Protein AF-A0A4R0NN27-F1 (afdb_monomer_lite)

Foldseek 3Di:
DLVVVLQVLQCVVPQKDWADDPDDAQKIKIAGDPQFDQVQLQVQCCPPVVFHWAGDDPVRITIGRGPVVVSVDDSVSVSVSNVVSRVRGGD

Organism: NCBI:txid2530453

Secondary structure (DSSP, 8-state):
-HHHHHHHHHTT-TTEEEEEPSSS-SEEEEEEPTTB-HHHHHHHHHHHH----PPBPTTS-EEEE--TTGGGS-HHHHHHHHHHHHHHTB-

Sequence (91 aa):
MKSAGLFTRLSRLNEVKVSQIVHGTNQFNVSLAKNIDPAKLNKRLREKHNIVFGLPKSDSFVKIKINPTLLRRDNHLIFDSFAEAIAFSKM

Radius of gyration: 11.99 Å; chains: 1; bounding box: 28×27×28 Å

Structure (mmCIF, N/CA/C/O backbone):
data_AF-A0A4R0NN27-F1
#
_entry.id   AF-A0A4R0NN27-F1
#
loop_
_atom_site.group_PDB
_atom_site.id
_atom_site.type_symbol
_atom_site.label_atom_id
_atom_site.label_alt_id
_atom_site.label_comp_id
_atom_site.label_asym_id
_atom_site.label_entity_id
_atom_site.label_seq_id
_atom_site.pdbx_PDB_ins_code
_atom_site.Cartn_x
_atom_site.Cartn_y
_atom_site.Cartn_z
_atom_site.occupancy
_atom_site.B_iso_or_equiv
_atom_site.auth_seq_id
_atom_site.auth_comp_id
_atom_site.auth_asym_id
_atom_site.auth_atom_id
_atom_site.pdbx_PDB_model_num
ATOM 1 N N . MET A 1 1 ? 7.111 -1.560 -20.464 1.00 59.84 1 MET A N 1
ATOM 2 C CA . MET A 1 1 ? 7.523 -0.991 -19.154 1.00 59.84 1 MET A CA 1
ATOM 3 C C . MET A 1 1 ? 6.967 -1.842 -18.017 1.00 59.84 1 MET A C 1
ATOM 5 O O . MET A 1 1 ? 5.775 -2.121 -18.018 1.00 59.84 1 MET A O 1
ATOM 9 N N . LYS A 1 2 ? 7.801 -2.242 -17.046 1.00 65.12 2 LYS A N 1
ATOM 10 C CA . LYS A 1 2 ? 7.409 -3.097 -15.904 1.00 65.12 2 LYS A CA 1
ATOM 11 C C . LYS A 1 2 ? 6.287 -2.494 -15.042 1.00 65.12 2 LYS A C 1
ATOM 13 O O . LYS A 1 2 ? 5.412 -3.220 -14.578 1.00 65.12 2 LYS A O 1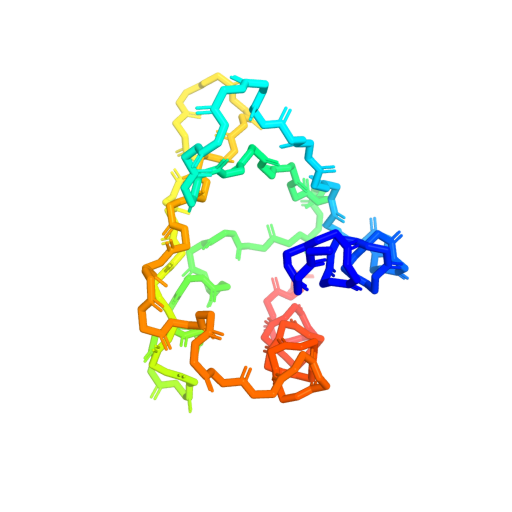
ATOM 18 N N . SER A 1 3 ? 6.267 -1.168 -14.914 1.00 64.94 3 SER A N 1
ATOM 19 C CA . SER A 1 3 ? 5.221 -0.401 -14.228 1.00 64.94 3 SER A CA 1
ATOM 20 C C . SER A 1 3 ? 3.837 -0.555 -14.877 1.00 64.94 3 SER A C 1
ATOM 22 O O . SER A 1 3 ? 2.862 -0.753 -14.164 1.00 64.94 3 SER A O 1
ATOM 24 N N . ALA A 1 4 ? 3.743 -0.578 -16.213 1.00 70.38 4 ALA A N 1
ATOM 25 C CA . ALA A 1 4 ? 2.471 -0.743 -16.932 1.00 70.38 4 ALA A CA 1
ATOM 26 C C . ALA A 1 4 ? 1.784 -2.090 -16.625 1.00 70.38 4 ALA A C 1
ATOM 28 O O . ALA A 1 4 ? 0.572 -2.161 -16.410 1.00 70.38 4 ALA A O 1
ATOM 29 N N . GLY A 1 5 ? 2.583 -3.160 -16.533 1.00 74.06 5 GLY A N 1
ATOM 30 C CA . GLY A 1 5 ? 2.100 -4.486 -16.147 1.00 74.06 5 GLY A CA 1
ATOM 31 C C . GLY A 1 5 ? 1.652 -4.561 -14.685 1.00 74.06 5 GLY A C 1
ATOM 32 O O . GLY A 1 5 ? 0.709 -5.285 -14.377 1.00 74.06 5 GLY A O 1
ATOM 33 N N . LEU A 1 6 ? 2.282 -3.792 -13.791 1.00 75.75 6 LEU A N 1
ATOM 34 C CA . LEU A 1 6 ? 1.842 -3.677 -12.401 1.00 75.75 6 LEU A CA 1
ATOM 35 C C . LEU A 1 6 ? 0.485 -2.961 -12.306 1.00 75.75 6 LEU A C 1
ATOM 37 O O . LEU A 1 6 ? -0.381 -3.434 -11.578 1.00 75.75 6 LEU A O 1
ATOM 41 N N . PHE A 1 7 ? 0.244 -1.896 -13.084 1.00 75.19 7 PHE A N 1
ATOM 42 C CA . PHE A 1 7 ? -1.064 -1.212 -13.092 1.00 75.19 7 PHE A CA 1
ATOM 43 C C . PHE A 1 7 ? -2.185 -2.104 -13.572 1.00 75.19 7 PHE A C 1
ATOM 45 O O . PHE A 1 7 ? -3.214 -2.180 -12.916 1.00 75.19 7 PHE A O 1
ATOM 52 N N . THR A 1 8 ? -1.956 -2.817 -14.672 1.00 80.38 8 THR A N 1
ATOM 53 C CA . THR A 1 8 ? -2.947 -3.745 -15.231 1.00 80.38 8 THR A CA 1
ATOM 54 C C . THR A 1 8 ? -3.338 -4.832 -14.225 1.00 80.38 8 THR A C 1
ATOM 56 O O . THR A 1 8 ? -4.432 -5.386 -14.284 1.00 80.38 8 THR A O 1
ATOM 59 N N . ARG A 1 9 ? -2.437 -5.167 -13.295 1.00 82.38 9 ARG A N 1
ATOM 60 C CA . ARG A 1 9 ? -2.706 -6.122 -12.217 1.00 82.38 9 ARG A CA 1
ATOM 61 C C . ARG A 1 9 ? -3.422 -5.456 -11.053 1.00 82.38 9 ARG A C 1
ATOM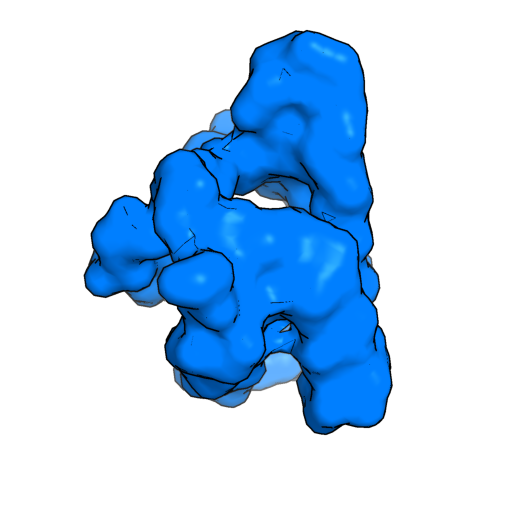 63 O O . ARG A 1 9 ? -4.461 -5.953 -10.645 1.00 82.38 9 ARG A O 1
ATOM 70 N N . LEU A 1 10 ? -2.919 -4.326 -10.560 1.00 80.62 10 LEU A N 1
ATOM 71 C CA . LEU A 1 10 ? -3.543 -3.598 -9.452 1.00 80.62 10 LEU A CA 1
ATOM 72 C C . LEU A 1 10 ? -4.952 -3.100 -9.799 1.00 80.62 10 LEU A C 1
ATOM 74 O O . LEU A 1 10 ? -5.800 -3.075 -8.921 1.00 80.62 10 LEU A O 1
ATOM 78 N N . SER A 1 11 ? -5.243 -2.792 -11.066 1.00 79.38 11 SER A N 1
ATOM 79 C CA . SER A 1 11 ? -6.590 -2.425 -11.523 1.00 79.38 11 SER A CA 1
ATOM 80 C C . SER A 1 11 ? -7.613 -3.558 -11.406 1.00 79.38 11 SER A C 1
ATOM 82 O O . SER A 1 11 ? -8.801 -3.309 -11.565 1.00 79.38 11 SER A O 1
ATOM 84 N N . ARG A 1 12 ? -7.170 -4.802 -11.174 1.00 83.62 12 ARG A N 1
ATOM 85 C CA . ARG A 1 12 ? -8.053 -5.947 -10.897 1.00 83.62 12 ARG A CA 1
ATOM 86 C C . ARG A 1 12 ? -8.522 -5.985 -9.441 1.00 83.62 12 ARG A C 1
ATOM 88 O O . ARG A 1 12 ? -9.376 -6.798 -9.111 1.00 83.62 12 ARG A O 1
ATOM 95 N N . LEU A 1 13 ? -7.951 -5.148 -8.575 1.00 82.81 13 LEU A N 1
ATOM 96 C CA . LEU A 1 13 ? -8.388 -4.978 -7.195 1.00 82.81 13 LEU A CA 1
ATOM 97 C C . LEU A 1 13 ? -9.478 -3.906 -7.195 1.00 82.81 13 LEU A C 1
ATOM 99 O O . LEU A 1 13 ? -9.192 -2.725 -7.375 1.00 82.81 13 LEU A O 1
ATOM 103 N N . ASN A 1 14 ? -10.732 -4.309 -7.006 1.00 82.19 14 ASN A N 1
ATOM 104 C CA . ASN A 1 14 ? -11.878 -3.390 -7.027 1.00 82.19 14 ASN A CA 1
ATOM 105 C C . ASN A 1 14 ? -11.783 -2.322 -5.925 1.00 82.19 14 ASN A C 1
ATOM 107 O O . ASN A 1 14 ? -12.330 -1.228 -6.042 1.00 82.19 14 ASN A O 1
ATOM 111 N N . GLU A 1 15 ? -11.066 -2.646 -4.854 1.00 83.94 15 GLU A N 1
ATOM 112 C CA . GLU A 1 15 ? -10.840 -1.805 -3.690 1.00 83.94 15 GLU A CA 1
ATOM 113 C C . GLU A 1 15 ? -9.800 -0.698 -3.923 1.00 83.94 15 GLU A C 1
ATOM 115 O O . GLU A 1 15 ? -9.681 0.212 -3.098 1.00 83.94 15 GLU A O 1
ATOM 120 N N . VAL A 1 16 ? -9.043 -0.761 -5.026 1.00 80.50 16 VAL A N 1
ATOM 121 C CA . VAL A 1 16 ? -7.928 0.146 -5.317 1.00 80.50 16 VAL A CA 1
ATOM 122 C C . VAL A 1 16 ? -7.980 0.609 -6.767 1.00 80.50 16 VAL A C 1
ATOM 124 O O . VAL A 1 16 ? -7.689 -0.133 -7.699 1.00 80.50 16 VAL A O 1
ATOM 127 N N . LYS A 1 17 ? -8.258 1.895 -6.976 1.00 79.19 17 LYS A N 1
ATOM 128 C CA . LYS A 1 17 ? -8.200 2.508 -8.305 1.00 79.19 17 LYS A CA 1
ATOM 129 C C . LYS A 1 17 ? -6.874 3.227 -8.481 1.00 79.19 17 LYS A C 1
ATOM 131 O O . LYS A 1 17 ? -6.645 4.232 -7.819 1.00 79.19 17 LYS A O 1
ATOM 136 N N . VAL A 1 18 ? -6.026 2.749 -9.389 1.00 77.62 18 VAL A N 1
ATOM 137 C CA . VAL A 1 18 ? -4.735 3.381 -9.703 1.00 77.62 18 VAL A CA 1
ATOM 138 C C . VAL A 1 18 ? -4.856 4.239 -10.961 1.00 77.62 18 VAL A C 1
ATOM 140 O O . VAL A 1 18 ? -5.302 3.751 -11.996 1.00 77.62 18 VAL A O 1
ATOM 143 N N . SER A 1 19 ? -4.438 5.503 -10.895 1.00 73.06 19 SER A N 1
ATOM 144 C CA . SER A 1 19 ? -4.279 6.380 -12.054 1.00 73.06 19 SER A CA 1
ATOM 145 C C . SER A 1 19 ? -2.827 6.821 -12.218 1.00 73.06 19 SER A C 1
ATOM 147 O O . SER A 1 19 ? -2.113 7.162 -11.269 1.00 73.06 19 SER A O 1
ATOM 149 N N . GLN A 1 20 ? -2.368 6.753 -13.463 1.00 66.25 20 GLN A N 1
ATOM 150 C CA . GLN A 1 20 ? -0.989 7.035 -13.821 1.00 66.25 20 GLN A CA 1
ATOM 151 C C . GLN A 1 20 ? -0.776 8.549 -13.904 1.00 66.25 20 GLN A C 1
ATOM 153 O O . GLN A 1 20 ? -1.582 9.260 -14.502 1.00 66.25 20 GLN A O 1
ATOM 158 N N . ILE A 1 21 ? 0.317 9.048 -13.325 1.00 65.38 21 ILE A N 1
ATOM 159 C CA . ILE A 1 21 ? 0.752 10.426 -13.559 1.00 65.38 21 ILE A CA 1
ATOM 160 C C . ILE A 1 21 ? 1.571 10.409 -14.854 1.00 65.38 21 ILE A C 1
ATOM 162 O O . ILE A 1 21 ? 2.593 9.723 -14.945 1.00 65.38 21 ILE A O 1
ATOM 166 N N . VAL A 1 22 ? 1.090 11.112 -15.880 1.00 53.50 22 VAL A N 1
ATOM 167 C CA . VAL A 1 22 ? 1.821 11.314 -17.140 1.00 53.50 22 VAL A CA 1
ATOM 168 C C . VAL A 1 22 ? 3.148 12.014 -16.798 1.00 53.50 22 VAL A C 1
ATOM 170 O O . VAL A 1 22 ? 3.144 12.894 -15.946 1.00 53.50 22 VAL A O 1
ATOM 173 N N . HIS A 1 23 ? 4.265 11.596 -17.414 1.00 56.12 23 HIS A N 1
ATOM 174 C CA . HIS A 1 23 ? 5.665 12.052 -17.195 1.00 56.12 23 HIS A CA 1
ATOM 175 C C . HIS A 1 23 ? 6.616 11.168 -16.356 1.00 56.12 23 HIS A C 1
ATOM 177 O O . HIS A 1 23 ? 7.556 11.667 -15.746 1.00 56.12 23 HIS A O 1
ATOM 183 N N . GLY A 1 24 ? 6.462 9.838 -16.378 1.00 51.56 24 GLY A N 1
ATOM 184 C CA . GLY A 1 24 ? 7.588 8.918 -16.102 1.00 51.56 24 GLY A CA 1
ATOM 185 C C . GLY A 1 24 ? 8.105 8.872 -14.657 1.00 51.56 24 GLY A C 1
ATOM 186 O O . GLY A 1 24 ? 9.144 8.271 -14.392 1.00 51.56 24 GLY A O 1
ATOM 187 N N . THR A 1 25 ? 7.389 9.472 -13.709 1.00 55.62 25 THR A N 1
ATOM 188 C CA . THR A 1 25 ? 7.732 9.379 -12.288 1.00 55.62 25 THR A CA 1
ATOM 189 C C . THR A 1 25 ? 7.206 8.064 -11.703 1.00 55.62 25 THR A C 1
ATOM 191 O O . THR A 1 25 ? 6.164 7.558 -12.114 1.00 55.62 25 THR A O 1
ATOM 194 N N . ASN A 1 26 ? 7.895 7.498 -10.706 1.00 60.62 26 ASN A N 1
ATOM 195 C CA . ASN A 1 26 ? 7.433 6.308 -9.967 1.00 60.62 26 ASN A CA 1
ATOM 196 C C . ASN A 1 26 ? 6.276 6.639 -8.995 1.00 60.62 26 ASN A C 1
ATOM 198 O O . ASN A 1 26 ? 6.184 6.097 -7.895 1.00 60.62 26 ASN A O 1
ATOM 202 N N . GLN A 1 27 ? 5.437 7.608 -9.355 1.00 63.94 27 GLN A N 1
ATOM 203 C CA . GLN A 1 27 ? 4.350 8.126 -8.539 1.00 63.94 27 GLN A CA 1
ATOM 204 C C . GLN A 1 27 ? 3.028 7.863 -9.244 1.00 63.94 27 GLN A C 1
ATOM 206 O O . GLN A 1 27 ? 2.881 8.123 -10.437 1.00 63.94 27 GLN A O 1
ATOM 211 N N . PHE A 1 28 ? 2.065 7.360 -8.483 1.00 71.94 28 PHE A N 1
ATOM 212 C CA . PHE A 1 28 ? 0.746 7.002 -8.977 1.00 71.94 28 PHE A CA 1
ATOM 213 C C . PHE A 1 28 ? -0.297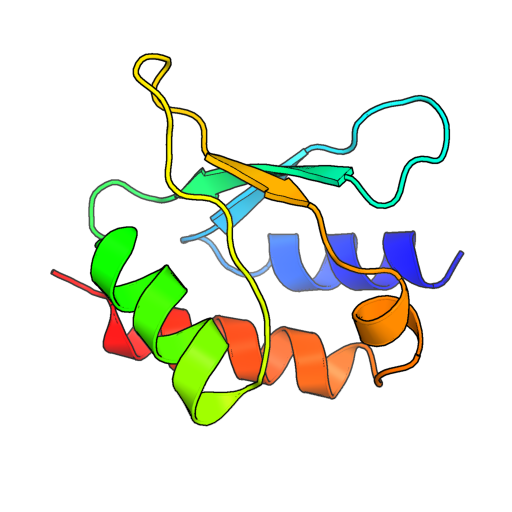 7.522 -8.001 1.00 71.94 28 PHE A C 1
ATOM 215 O O . PHE A 1 28 ? -0.122 7.472 -6.782 1.00 71.94 28 PHE A O 1
ATOM 222 N N . ASN A 1 29 ? -1.392 8.034 -8.541 1.00 72.69 29 ASN A N 1
ATOM 223 C CA . ASN A 1 29 ? -2.532 8.400 -7.722 1.00 72.69 29 ASN A CA 1
ATOM 224 C C . ASN A 1 29 ? -3.348 7.139 -7.475 1.00 72.69 29 ASN A C 1
ATOM 226 O O . ASN A 1 29 ? -3.563 6.342 -8.387 1.00 72.69 29 ASN A O 1
ATOM 230 N N . VAL A 1 30 ? -3.788 6.948 -6.240 1.00 76.06 30 VAL A N 1
ATOM 231 C CA . VAL A 1 30 ? -4.641 5.835 -5.864 1.00 76.06 30 VAL A CA 1
ATOM 232 C C . VAL A 1 30 ? -5.840 6.319 -5.080 1.00 76.06 30 VAL A C 1
ATOM 234 O O . VAL A 1 30 ? -5.731 7.089 -4.131 1.00 76.06 30 VAL A O 1
ATOM 237 N N . SER A 1 31 ? -7.006 5.837 -5.475 1.00 79.12 31 SER A N 1
ATOM 238 C CA . SER A 1 31 ? -8.219 5.943 -4.680 1.00 79.12 31 SER A CA 1
ATOM 239 C C . SER A 1 31 ? -8.480 4.605 -4.016 1.00 79.12 31 SER A C 1
ATOM 241 O O . SER A 1 31 ? -8.381 3.560 -4.661 1.00 79.12 31 SER A O 1
ATOM 243 N N . LEU A 1 32 ? -8.829 4.649 -2.738 1.00 82.50 32 LEU A N 1
ATOM 244 C CA . LEU A 1 32 ? -9.286 3.484 -1.997 1.00 82.50 32 LEU A CA 1
ATOM 245 C C . LEU A 1 32 ? -10.810 3.471 -1.965 1.00 82.50 32 LEU A C 1
ATOM 247 O O . LEU A 1 32 ? -11.447 4.526 -1.913 1.00 82.50 32 LEU A O 1
ATOM 251 N N . ALA A 1 33 ? -11.392 2.278 -1.992 1.00 84.44 33 ALA A N 1
ATOM 252 C CA . ALA A 1 33 ? -12.809 2.114 -1.718 1.00 84.44 33 ALA A CA 1
ATOM 253 C C . ALA A 1 33 ? -13.136 2.552 -0.279 1.00 84.44 33 ALA A C 1
ATOM 255 O O . ALA A 1 33 ? -12.309 2.456 0.627 1.00 84.44 33 ALA A O 1
ATOM 256 N N . LYS A 1 34 ? -14.369 3.028 -0.064 1.00 83.00 34 LYS A N 1
ATOM 257 C CA . LYS A 1 34 ? -14.816 3.587 1.226 1.00 83.00 34 LYS A CA 1
ATOM 258 C C . LYS A 1 34 ? -14.750 2.595 2.393 1.00 83.00 34 LYS A C 1
ATOM 260 O O . LYS A 1 34 ? -14.744 3.023 3.536 1.00 83.00 34 LYS A O 1
ATOM 265 N N . ASN A 1 35 ? -14.720 1.296 2.106 1.00 86.94 35 ASN A N 1
ATOM 266 C CA . ASN A 1 35 ? -14.633 0.218 3.090 1.00 86.94 35 ASN A CA 1
ATOM 267 C C . ASN A 1 35 ? -13.189 -0.169 3.456 1.00 86.94 35 ASN A C 1
ATOM 269 O O . ASN A 1 35 ? -13.001 -1.149 4.172 1.00 86.94 35 ASN A O 1
ATOM 273 N N . ILE A 1 36 ? -12.177 0.547 2.954 1.00 87.94 36 ILE A N 1
ATOM 274 C CA . ILE A 1 36 ? -10.768 0.298 3.269 1.00 87.94 36 ILE A CA 1
ATOM 275 C C . ILE A 1 36 ? -10.236 1.392 4.182 1.00 87.94 36 ILE A C 1
ATOM 277 O O . ILE A 1 36 ? -10.277 2.574 3.845 1.00 87.94 36 ILE A O 1
ATOM 281 N N . ASP A 1 37 ? -9.678 0.985 5.317 1.00 87.44 37 ASP A N 1
ATOM 282 C CA . ASP A 1 37 ? -8.964 1.868 6.228 1.00 87.44 37 ASP A CA 1
ATOM 283 C C . ASP A 1 37 ? -7.556 2.174 5.669 1.00 87.44 37 ASP A C 1
ATOM 285 O O . ASP A 1 37 ? -6.690 1.289 5.621 1.00 87.44 37 ASP A O 1
ATOM 289 N N . PRO A 1 38 ? -7.285 3.427 5.253 1.00 84.31 38 PRO A N 1
ATOM 290 C CA . PRO A 1 38 ? -5.998 3.803 4.676 1.00 84.31 38 PRO A CA 1
ATOM 291 C C . PRO A 1 38 ? -4.836 3.707 5.671 1.00 84.31 38 PRO A C 1
ATOM 293 O O . PRO A 1 38 ? -3.699 3.454 5.262 1.00 84.31 38 PRO A O 1
ATOM 296 N N . ALA A 1 39 ? -5.090 3.918 6.965 1.00 87.19 39 ALA A N 1
ATOM 297 C CA . ALA A 1 39 ? -4.065 3.854 7.996 1.00 87.19 39 ALA A CA 1
ATOM 298 C C . ALA A 1 39 ? -3.672 2.399 8.273 1.00 87.19 39 ALA A C 1
ATOM 300 O O . ALA A 1 39 ? -2.474 2.096 8.315 1.00 87.19 39 ALA A O 1
ATOM 301 N N . LYS A 1 40 ? -4.652 1.486 8.370 1.00 90.75 40 LYS A N 1
ATOM 302 C CA . LYS A 1 40 ? -4.389 0.037 8.464 1.00 90.75 40 LYS A CA 1
ATOM 303 C C . LYS A 1 40 ? -3.655 -0.476 7.230 1.00 90.75 40 LYS A C 1
ATOM 305 O O . LYS A 1 40 ? -2.660 -1.186 7.386 1.00 90.75 40 LYS A O 1
ATOM 310 N N . LEU A 1 41 ? -4.069 -0.049 6.035 1.00 89.50 41 LEU A N 1
ATOM 311 C CA . LEU A 1 41 ? -3.443 -0.467 4.780 1.00 89.50 41 LEU A CA 1
ATOM 312 C C . LEU A 1 41 ? -1.978 -0.051 4.725 1.00 89.50 41 LEU A C 1
ATOM 314 O O . LEU A 1 41 ? -1.105 -0.882 4.477 1.00 89.50 41 LEU A O 1
ATOM 318 N N . ASN A 1 42 ? -1.696 1.221 5.009 1.00 87.69 42 ASN A N 1
ATOM 319 C CA . ASN A 1 42 ? -0.329 1.723 5.019 1.00 87.69 42 ASN A CA 1
ATOM 320 C C . ASN A 1 42 ? 0.534 1.008 6.065 1.00 87.69 42 ASN A C 1
ATOM 322 O O . ASN A 1 42 ? 1.644 0.568 5.761 1.00 87.69 42 ASN A O 1
ATOM 326 N N . LYS A 1 43 ? 0.011 0.837 7.284 1.00 90.06 43 LYS A N 1
ATOM 327 C CA . LYS A 1 43 ? 0.715 0.126 8.353 1.00 90.06 43 LYS A CA 1
ATOM 328 C C . LYS A 1 43 ? 1.047 -1.309 7.934 1.00 90.06 43 LYS A C 1
ATOM 330 O O . LYS A 1 43 ? 2.203 -1.714 8.033 1.00 90.06 43 LYS A O 1
ATOM 335 N N . ARG A 1 44 ? 0.074 -2.048 7.386 1.00 92.62 44 ARG A N 1
ATOM 3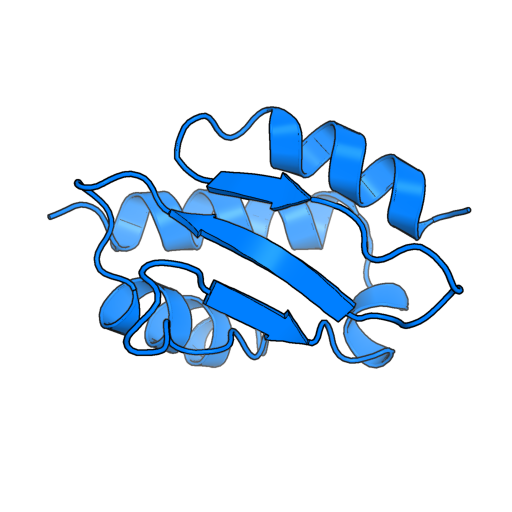36 C CA . ARG A 1 44 ? 0.248 -3.442 6.952 1.00 92.62 44 ARG A CA 1
ATOM 337 C C . ARG A 1 44 ? 1.255 -3.572 5.810 1.00 92.62 44 ARG A C 1
ATOM 339 O O . ARG A 1 44 ? 2.163 -4.398 5.892 1.00 92.62 44 ARG A O 1
ATOM 346 N N . LEU A 1 45 ? 1.147 -2.719 4.790 1.00 88.06 45 LEU A N 1
ATOM 347 C CA . LEU A 1 45 ? 2.088 -2.665 3.666 1.00 88.06 45 LEU A CA 1
ATOM 348 C C . LEU A 1 45 ? 3.517 -2.372 4.132 1.00 88.06 45 LEU A C 1
ATOM 350 O O . LEU A 1 45 ? 4.465 -3.016 3.674 1.00 88.06 45 LEU A O 1
ATOM 354 N N . ARG A 1 46 ? 3.682 -1.443 5.076 1.00 87.38 46 ARG A N 1
ATOM 355 C CA . ARG A 1 46 ? 4.995 -1.076 5.603 1.00 87.38 46 ARG A CA 1
ATOM 356 C C . ARG A 1 46 ? 5.602 -2.189 6.451 1.00 87.38 46 ARG A C 1
ATOM 358 O O . ARG A 1 46 ? 6.754 -2.543 6.230 1.00 87.38 46 ARG A O 1
ATOM 365 N N . GLU A 1 47 ? 4.845 -2.738 7.394 1.00 90.19 47 GLU A N 1
ATOM 366 C CA . GLU A 1 47 ? 5.348 -3.714 8.367 1.00 90.19 47 GLU A CA 1
ATOM 367 C C . GLU A 1 47 ? 5.608 -5.092 7.758 1.00 90.19 47 GLU A C 1
ATOM 369 O O . GLU A 1 47 ? 6.597 -5.734 8.103 1.00 90.19 47 GLU A O 1
ATOM 374 N N . LYS A 1 48 ? 4.726 -5.569 6.871 1.00 90.62 48 LYS A N 1
ATOM 375 C CA . LYS A 1 48 ? 4.797 -6.944 6.348 1.00 90.62 48 LYS A CA 1
ATOM 376 C C . LYS A 1 48 ? 5.491 -7.046 5.011 1.00 90.62 48 LYS A C 1
ATOM 378 O O . LYS A 1 48 ? 6.176 -8.028 4.749 1.00 90.62 48 LYS A O 1
ATOM 383 N N . HIS A 1 49 ? 5.342 -6.016 4.190 1.00 85.56 49 HIS A N 1
ATOM 384 C CA . HIS A 1 49 ? 5.825 -6.048 2.818 1.00 85.56 49 HIS A CA 1
ATOM 385 C C . HIS A 1 49 ? 6.951 -5.050 2.582 1.00 85.56 49 HIS A C 1
ATOM 387 O O . HIS A 1 49 ? 7.515 -5.033 1.495 1.00 85.56 49 HIS A O 1
ATOM 393 N N . ASN A 1 50 ? 7.321 -4.219 3.565 1.00 83.88 50 ASN A N 1
ATOM 394 C CA . ASN A 1 50 ? 8.290 -3.135 3.386 1.00 83.88 50 ASN A CA 1
ATOM 395 C C . ASN A 1 50 ? 7.937 -2.272 2.154 1.00 83.88 50 ASN A C 1
ATOM 397 O O . ASN A 1 50 ? 8.778 -2.002 1.289 1.00 83.88 50 ASN A O 1
ATOM 401 N N . ILE A 1 51 ? 6.645 -1.944 2.028 1.00 81.00 51 ILE A N 1
ATOM 402 C CA . ILE A 1 51 ? 6.061 -1.082 0.998 1.00 81.00 51 ILE A CA 1
ATOM 403 C C . ILE A 1 51 ? 5.543 0.169 1.696 1.00 81.00 51 ILE A C 1
ATOM 405 O O . ILE A 1 51 ? 4.698 0.094 2.581 1.00 81.00 51 ILE A O 1
ATOM 409 N N . VAL A 1 52 ? 6.039 1.334 1.290 1.00 77.50 52 VAL A N 1
ATOM 410 C CA . VAL A 1 52 ? 5.556 2.609 1.827 1.00 77.50 52 VAL A CA 1
ATOM 411 C C . VAL A 1 52 ? 4.372 3.076 0.993 1.00 77.50 52 VAL A C 1
ATOM 413 O O . VAL A 1 52 ? 4.504 3.288 -0.213 1.00 77.50 52 VAL A O 1
ATOM 416 N N . PHE A 1 53 ? 3.228 3.250 1.646 1.00 76.31 53 PHE A N 1
ATOM 417 C CA . PHE A 1 53 ? 2.003 3.760 1.050 1.00 76.31 53 PHE A CA 1
ATOM 418 C C . PHE A 1 53 ? 1.750 5.175 1.594 1.00 76.31 53 PHE A C 1
ATOM 420 O O . PHE A 1 53 ? 1.924 5.444 2.781 1.00 76.31 53 PHE A O 1
ATOM 427 N N . GLY A 1 54 ? 1.415 6.130 0.727 1.00 71.12 54 GLY A N 1
ATOM 428 C CA . GLY A 1 54 ? 1.057 7.473 1.194 1.00 71.12 54 GLY A CA 1
ATOM 429 C C . GLY A 1 54 ? -0.264 7.432 1.962 1.00 71.12 54 GLY A C 1
ATOM 430 O O . GLY A 1 54 ? -1.108 6.596 1.668 1.00 71.12 54 GLY A O 1
ATOM 431 N N . LEU A 1 55 ? -0.478 8.323 2.929 1.00 68.88 55 LEU A N 1
ATOM 432 C CA . LEU A 1 55 ? -1.821 8.518 3.485 1.00 68.88 55 LEU A CA 1
ATOM 433 C C . LEU A 1 55 ? -2.627 9.470 2.581 1.00 68.88 55 LEU A C 1
ATOM 435 O O . LEU A 1 55 ? -2.029 10.362 1.963 1.00 68.88 55 LEU A O 1
ATOM 439 N N . PRO A 1 56 ? -3.958 9.292 2.475 1.00 66.56 56 PRO A N 1
ATOM 440 C CA . PRO A 1 56 ? -4.812 10.234 1.762 1.00 66.56 56 PRO A CA 1
ATOM 441 C C . PRO A 1 56 ? -4.687 11.629 2.369 1.00 66.56 56 PRO A C 1
ATOM 443 O O . PRO A 1 56 ? -4.661 11.785 3.589 1.00 66.56 56 PRO A O 1
ATOM 446 N N . LYS A 1 57 ? -4.595 12.643 1.505 1.00 65.81 57 LYS A N 1
ATOM 447 C CA . LYS A 1 57 ? -4.733 14.046 1.919 1.00 65.81 57 LYS A CA 1
ATOM 448 C C . LYS A 1 57 ? -6.208 14.456 1.845 1.00 65.81 57 LYS A C 1
ATOM 450 O O . LYS A 1 57 ? -7.025 13.710 1.310 1.00 65.81 57 LYS A O 1
ATOM 455 N N . SER A 1 58 ? -6.519 15.643 2.365 1.00 56.56 58 SER A N 1
ATOM 456 C CA . SER A 1 58 ? -7.857 16.262 2.431 1.00 56.56 58 SER A CA 1
ATOM 457 C C . SER A 1 58 ? -8.703 16.138 1.156 1.00 56.56 58 SER A C 1
ATOM 459 O O . SER A 1 58 ? -9.924 16.096 1.242 1.00 56.56 58 SER A O 1
ATOM 461 N N . ASP A 1 59 ? -8.072 16.005 -0.011 1.00 54.69 59 ASP A N 1
ATOM 462 C CA . ASP A 1 59 ? -8.727 15.925 -1.322 1.00 54.69 59 ASP A CA 1
ATOM 463 C C . ASP A 1 59 ? -9.322 14.543 -1.656 1.00 54.69 59 ASP A C 1
ATOM 465 O O . ASP A 1 59 ? -9.633 14.269 -2.810 1.00 54.69 59 ASP A O 1
ATOM 469 N N . SER A 1 60 ? -9.480 13.638 -0.684 1.00 56.22 60 SER A N 1
ATOM 470 C CA . SER A 1 60 ? -10.066 12.289 -0.865 1.00 56.22 60 SER A CA 1
ATOM 471 C C . SER A 1 60 ? -9.263 11.318 -1.752 1.00 56.22 60 SER A C 1
ATOM 473 O O . SER A 1 60 ? -9.687 10.181 -1.968 1.00 56.22 60 SER A O 1
ATOM 475 N N . PHE A 1 61 ? -8.083 11.720 -2.234 1.00 54.81 61 PHE A N 1
ATOM 476 C CA . PHE A 1 61 ? -7.166 10.874 -3.004 1.00 54.81 61 PHE A CA 1
ATOM 477 C C . PHE A 1 61 ? -5.899 10.542 -2.208 1.00 54.81 61 PHE A C 1
ATOM 479 O O . PHE A 1 61 ? -5.317 11.391 -1.523 1.00 54.81 61 PHE A O 1
ATOM 486 N N . VAL A 1 62 ? -5.423 9.304 -2.351 1.00 61.22 62 VAL A N 1
ATOM 487 C CA . VAL A 1 62 ? -4.110 8.882 -1.865 1.00 61.22 62 VAL A CA 1
ATOM 488 C C . VAL A 1 62 ? -3.080 9.097 -2.964 1.00 61.22 62 VAL A C 1
ATOM 490 O O . VAL A 1 62 ? -3.149 8.495 -4.031 1.00 61.22 62 VAL A O 1
ATOM 493 N N . LYS A 1 63 ? -2.060 9.916 -2.709 1.00 59.53 63 LYS A N 1
ATOM 494 C CA . LYS A 1 63 ? -0.877 9.945 -3.579 1.00 59.53 63 LYS A CA 1
ATOM 495 C C . LYS A 1 63 ? 0.057 8.822 -3.146 1.00 59.53 63 LYS A C 1
ATOM 497 O O . LYS A 1 63 ? 0.655 8.906 -2.074 1.00 59.53 63 LYS A O 1
ATOM 502 N N . ILE A 1 64 ? 0.201 7.778 -3.961 1.00 61.62 64 ILE A N 1
ATOM 503 C CA . ILE A 1 64 ? 1.201 6.740 -3.715 1.00 61.62 64 ILE A CA 1
ATOM 504 C C . ILE A 1 64 ? 2.473 7.106 -4.454 1.00 61.62 64 ILE A C 1
ATOM 506 O O . ILE A 1 64 ? 2.549 7.112 -5.682 1.00 61.62 64 ILE A O 1
ATOM 510 N N . LYS A 1 65 ? 3.533 7.319 -3.687 1.00 59.22 65 LYS A N 1
ATOM 511 C CA . LYS A 1 65 ? 4.881 7.279 -4.229 1.00 59.22 65 LYS A CA 1
ATOM 512 C C . LYS A 1 65 ? 5.404 5.860 -4.079 1.00 59.22 65 LYS A C 1
ATOM 514 O O . LYS A 1 65 ? 5.784 5.450 -2.987 1.00 59.22 65 LYS A O 1
ATOM 519 N N . ILE A 1 66 ? 5.420 5.115 -5.178 1.00 59.94 66 ILE A N 1
ATOM 520 C CA . ILE A 1 66 ? 6.075 3.815 -5.204 1.00 59.94 66 ILE A CA 1
ATOM 521 C C . ILE A 1 66 ? 7.585 4.074 -5.246 1.00 59.94 66 ILE A C 1
ATOM 523 O O . ILE A 1 66 ? 8.108 4.689 -6.175 1.00 59.94 66 ILE A O 1
ATOM 527 N N . ASN A 1 67 ? 8.312 3.640 -4.215 1.00 59.31 67 ASN A N 1
ATOM 528 C CA . ASN A 1 67 ? 9.768 3.763 -4.212 1.00 59.31 67 ASN A CA 1
ATOM 529 C C . ASN A 1 67 ? 10.346 2.969 -5.409 1.00 59.31 67 ASN A C 1
ATOM 531 O O . ASN A 1 67 ? 9.904 1.843 -5.638 1.00 59.31 67 ASN A O 1
ATOM 535 N N . PRO A 1 68 ? 11.326 3.489 -6.172 1.00 54.72 68 PRO A N 1
ATOM 536 C CA . PRO A 1 68 ? 12.030 2.730 -7.210 1.00 54.72 68 PRO A CA 1
ATOM 537 C C . PRO A 1 68 ? 12.549 1.349 -6.770 1.00 54.72 68 PRO A C 1
ATOM 539 O O . PRO A 1 68 ? 12.674 0.456 -7.605 1.00 54.72 68 PRO A O 1
ATOM 542 N N . THR A 1 69 ? 12.804 1.120 -5.478 1.00 60.12 69 THR A N 1
ATOM 543 C CA . THR A 1 69 ? 13.141 -0.222 -4.966 1.00 60.12 69 THR A CA 1
ATOM 544 C C . THR A 1 69 ? 11.998 -1.229 -5.117 1.00 60.12 69 THR A C 1
ATOM 546 O O . THR A 1 69 ? 12.262 -2.410 -5.330 1.00 60.12 69 THR A O 1
ATOM 549 N N . LEU A 1 70 ? 10.738 -0.782 -5.097 1.00 65.31 70 LEU A N 1
ATOM 550 C CA . LEU A 1 70 ? 9.581 -1.629 -5.379 1.00 65.31 70 LE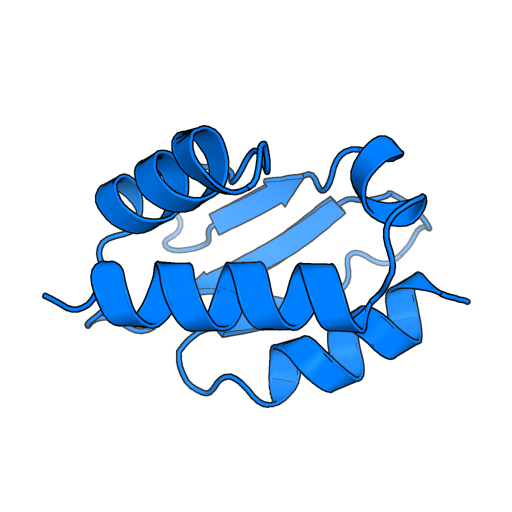U A CA 1
ATOM 551 C C . LEU A 1 70 ? 9.604 -2.121 -6.828 1.00 65.31 70 LEU A C 1
ATOM 553 O O . LEU A 1 70 ? 9.300 -3.277 -7.079 1.00 65.31 70 LEU A O 1
ATOM 557 N N . LEU A 1 71 ? 10.055 -1.293 -7.775 1.00 64.38 71 LEU A N 1
ATOM 558 C CA . LEU A 1 71 ? 10.175 -1.684 -9.185 1.00 64.38 71 LEU A CA 1
ATOM 559 C C . LEU A 1 71 ? 11.247 -2.754 -9.423 1.00 64.38 71 LEU A C 1
ATOM 561 O O . LEU A 1 71 ? 11.250 -3.394 -10.476 1.00 64.38 71 LEU A O 1
ATOM 565 N N . ARG A 1 72 ? 12.139 -2.990 -8.453 1.00 70.94 72 ARG A N 1
ATOM 566 C CA . ARG A 1 72 ? 13.076 -4.121 -8.490 1.00 70.94 72 ARG A CA 1
ATOM 567 C C . ARG A 1 72 ? 12.409 -5.443 -8.097 1.00 70.94 72 ARG A C 1
ATOM 569 O O . ARG A 1 72 ? 12.897 -6.485 -8.512 1.00 70.94 72 ARG A O 1
ATOM 576 N N . ARG A 1 73 ? 11.278 -5.417 -7.382 1.00 74.31 73 ARG A N 1
ATOM 577 C CA . ARG A 1 73 ? 10.529 -6.619 -6.977 1.00 74.31 73 ARG A CA 1
ATOM 578 C C . ARG A 1 73 ? 9.683 -7.174 -8.115 1.00 74.31 73 ARG A C 1
ATOM 580 O O . ARG A 1 73 ? 9.405 -6.472 -9.088 1.00 74.31 73 ARG A O 1
ATOM 587 N N . ASP A 1 74 ? 9.311 -8.442 -8.014 1.00 83.75 74 ASP A N 1
ATOM 588 C CA . ASP A 1 74 ? 8.413 -9.068 -8.979 1.00 83.75 74 ASP A CA 1
ATOM 589 C C . ASP A 1 74 ? 7.002 -8.455 -8.902 1.00 83.75 74 ASP A C 1
ATOM 591 O O . ASP A 1 74 ? 6.507 -8.143 -7.818 1.00 83.75 74 ASP A O 1
ATOM 595 N N . ASN A 1 75 ? 6.352 -8.266 -10.054 1.00 83.00 75 ASN A N 1
ATOM 596 C CA . ASN A 1 75 ? 5.020 -7.660 -10.109 1.00 83.00 75 ASN A CA 1
ATOM 597 C C . ASN A 1 75 ? 3.942 -8.532 -9.441 1.00 83.00 75 ASN A C 1
ATOM 599 O O . ASN A 1 75 ? 2.964 -7.975 -8.947 1.00 83.00 75 ASN A O 1
ATOM 603 N N . HIS A 1 76 ? 4.101 -9.859 -9.425 1.00 85.06 76 HIS A N 1
ATOM 604 C CA . HIS A 1 76 ? 3.237 -10.768 -8.672 1.00 85.06 76 HIS A CA 1
ATOM 605 C C . HIS A 1 76 ? 3.393 -10.545 -7.173 1.00 85.06 76 HIS A C 1
ATOM 607 O O . HIS A 1 76 ? 2.397 -10.303 -6.507 1.00 85.06 76 HIS A O 1
ATOM 613 N N . LEU A 1 77 ? 4.628 -10.487 -6.664 1.00 85.62 77 LEU A N 1
ATOM 614 C CA . LEU A 1 77 ? 4.865 -10.234 -5.238 1.00 85.62 77 LEU A CA 1
ATOM 615 C C . LEU A 1 77 ? 4.259 -8.904 -4.786 1.00 85.62 77 LEU A C 1
ATOM 617 O O . LEU A 1 77 ? 3.666 -8.827 -3.718 1.00 85.62 77 LEU A O 1
ATOM 621 N N . ILE A 1 78 ? 4.368 -7.857 -5.607 1.00 83.69 78 ILE A N 1
ATOM 622 C CA . ILE A 1 78 ? 3.741 -6.569 -5.292 1.00 83.69 78 ILE A CA 1
ATOM 623 C C . ILE A 1 78 ? 2.215 -6.700 -5.294 1.00 83.69 78 ILE A C 1
ATOM 625 O O . ILE A 1 78 ? 1.566 -6.179 -4.393 1.00 83.69 78 ILE A O 1
ATOM 629 N N . PHE A 1 79 ? 1.634 -7.377 -6.286 1.00 87.62 79 PHE A N 1
ATOM 630 C CA . PHE A 1 79 ? 0.190 -7.592 -6.337 1.00 87.62 79 PHE A CA 1
ATOM 631 C C . PHE A 1 79 ? -0.312 -8.352 -5.101 1.00 87.62 79 PHE A C 1
ATOM 633 O O . PHE A 1 79 ? -1.247 -7.886 -4.452 1.00 87.62 79 PHE A O 1
ATOM 640 N N . ASP A 1 80 ? 0.353 -9.443 -4.726 1.00 90.38 80 ASP A N 1
ATOM 641 C CA . ASP A 1 80 ? -0.014 -10.271 -3.575 1.00 90.38 80 ASP A CA 1
ATOM 642 C C . ASP A 1 80 ? 0.114 -9.491 -2.258 1.00 90.38 80 ASP A C 1
ATOM 644 O O . ASP A 1 80 ? -0.781 -9.549 -1.414 1.00 90.38 80 ASP A O 1
ATOM 648 N N . SER A 1 81 ? 1.166 -8.674 -2.106 1.00 89.12 81 SER A N 1
ATOM 649 C CA . SER A 1 81 ? 1.320 -7.764 -0.964 1.00 89.12 81 SER A CA 1
ATOM 650 C C . SER A 1 81 ? 0.155 -6.783 -0.832 1.00 89.12 81 SER A C 1
ATOM 652 O O . SER A 1 81 ? -0.310 -6.516 0.276 1.00 89.12 81 SER A O 1
ATOM 654 N N . PHE A 1 82 ? -0.312 -6.223 -1.951 1.00 88.31 82 PHE A N 1
ATOM 655 C CA . PHE A 1 82 ? -1.459 -5.317 -1.952 1.00 88.31 82 PHE A CA 1
ATOM 656 C C . PHE A 1 82 ? -2.761 -6.061 -1.656 1.00 88.31 82 PHE A C 1
ATOM 658 O O . PHE A 1 82 ? -3.522 -5.600 -0.811 1.00 88.31 82 PHE A O 1
ATOM 665 N N . ALA A 1 83 ? -3.005 -7.209 -2.290 1.00 90.75 83 ALA A N 1
ATOM 666 C CA . ALA A 1 83 ? -4.206 -8.010 -2.065 1.00 90.75 83 ALA A CA 1
ATOM 667 C C . ALA A 1 83 ? -4.344 -8.438 -0.593 1.00 90.75 83 ALA A C 1
ATOM 669 O O . ALA A 1 83 ? -5.405 -8.259 0.007 1.00 90.75 83 ALA A O 1
ATOM 670 N N . GLU A 1 84 ? -3.258 -8.924 0.016 1.00 94.25 84 GLU A N 1
ATOM 671 C CA . GLU A 1 84 ? -3.227 -9.294 1.434 1.00 94.25 84 GLU A CA 1
ATOM 672 C C . GLU A 1 84 ? -3.485 -8.086 2.339 1.00 94.25 84 GLU A C 1
ATOM 674 O O . GLU A 1 84 ? -4.338 -8.139 3.228 1.00 94.25 84 GLU A O 1
ATOM 679 N N . ALA A 1 85 ? -2.794 -6.971 2.093 1.00 91.31 85 ALA A N 1
ATOM 680 C CA . ALA A 1 85 ? -2.923 -5.799 2.943 1.00 91.31 85 ALA A CA 1
ATOM 681 C C . ALA A 1 85 ? -4.311 -5.144 2.832 1.00 91.31 85 ALA A C 1
ATOM 683 O O . ALA A 1 85 ? -4.835 -4.655 3.834 1.00 91.31 85 ALA A O 1
ATOM 684 N N . ILE A 1 86 ? -4.937 -5.171 1.650 1.00 90.25 86 ILE A N 1
ATOM 685 C CA . ILE A 1 86 ? -6.324 -4.730 1.436 1.00 90.25 86 ILE A CA 1
ATOM 686 C C . ILE A 1 86 ? -7.284 -5.610 2.228 1.00 90.25 86 ILE A C 1
ATOM 688 O O . ILE A 1 86 ? -8.133 -5.074 2.934 1.00 90.25 86 ILE A O 1
ATOM 692 N N . ALA A 1 87 ? -7.140 -6.937 2.152 1.00 91.75 87 ALA A N 1
ATOM 693 C CA . ALA A 1 87 ? -7.991 -7.865 2.892 1.00 91.75 87 ALA A CA 1
ATOM 694 C C . ALA A 1 87 ? -7.927 -7.612 4.407 1.00 91.75 87 ALA A C 1
ATOM 696 O O . ALA A 1 87 ? -8.962 -7.603 5.067 1.00 91.75 87 ALA A O 1
ATOM 697 N N . PHE A 1 88 ? -6.735 -7.321 4.938 1.00 92.62 88 PHE A N 1
ATOM 698 C CA . PHE 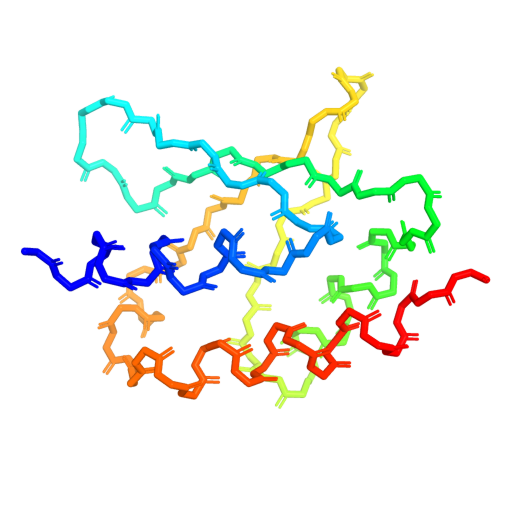A 1 88 ? -6.531 -6.972 6.348 1.00 92.62 88 PHE A CA 1
ATOM 699 C C . PHE A 1 88 ? -7.135 -5.614 6.747 1.00 92.62 88 PHE A C 1
ATOM 701 O O . PHE A 1 88 ? -7.450 -5.384 7.913 1.00 92.62 88 PHE A O 1
ATOM 708 N N . SER A 1 89 ? -7.268 -4.694 5.795 1.00 90.56 89 SER A N 1
ATOM 709 C CA . SER A 1 89 ? -7.629 -3.295 6.062 1.00 90.56 89 SER A CA 1
ATOM 710 C C . SER A 1 89 ? -9.098 -2.987 5.807 1.00 90.56 89 SER A C 1
ATOM 712 O O . SER A 1 89 ? -9.485 -1.819 5.838 1.00 90.56 89 SER A O 1
ATOM 714 N N . LYS A 1 90 ? -9.915 -4.013 5.555 1.00 89.25 90 LYS A N 1
ATOM 715 C CA . LYS A 1 90 ? -11.370 -3.875 5.484 1.00 89.25 90 LYS A CA 1
ATOM 716 C C . LYS A 1 90 ? -11.903 -3.395 6.844 1.00 89.25 90 LYS A C 1
ATOM 718 O O . LYS A 1 90 ? -11.417 -3.834 7.890 1.00 89.25 90 LYS A O 1
ATOM 723 N N . MET A 1 91 ? -12.819 -2.428 6.808 1.00 76.50 91 MET A N 1
ATOM 724 C CA . MET A 1 91 ? -13.502 -1.882 7.989 1.00 76.50 91 MET A CA 1
ATOM 725 C C . MET A 1 91 ? -14.615 -2.801 8.475 1.00 76.50 91 MET A C 1
ATOM 727 O O . MET A 1 91 ? -15.272 -3.425 7.610 1.00 76.50 91 MET A O 1
#

pLDDT: mean 76.35, std 12.13, range [51.56, 94.25]